Protein AF-A0A3M1BMQ0-F1 (afdb_monomer_lite)

Structure (mmCIF, N/CA/C/O backbone):
data_AF-A0A3M1BMQ0-F1
#
_entry.id   AF-A0A3M1BMQ0-F1
#
loop_
_atom_site.group_PDB
_atom_site.id
_atom_site.type_symbol
_atom_site.label_atom_id
_atom_site.label_alt_id
_atom_site.label_comp_id
_atom_site.label_asym_id
_atom_site.label_entity_id
_atom_site.label_seq_id
_atom_site.pdbx_PDB_ins_code
_atom_site.Cartn_x
_atom_site.Cartn_y
_atom_site.Cartn_z
_atom_site.occupancy
_atom_site.B_iso_or_equiv
_atom_site.auth_seq_id
_atom_site.auth_comp_id
_atom_site.auth_asym_id
_atom_site.auth_atom_id
_atom_site.pdbx_PDB_model_num
ATOM 1 N N . MET A 1 1 ? 42.749 -6.666 44.904 1.00 39.28 1 MET A N 1
ATOM 2 C CA . MET A 1 1 ? 41.463 -6.408 44.223 1.00 39.28 1 MET A CA 1
ATOM 3 C C . MET A 1 1 ? 41.597 -5.098 43.464 1.00 39.28 1 MET A C 1
ATOM 5 O O . MET A 1 1 ? 41.551 -4.049 44.085 1.00 39.28 1 MET A O 1
ATOM 9 N N . MET A 1 2 ? 41.859 -5.161 42.158 1.00 39.59 2 MET A N 1
ATOM 10 C CA . MET A 1 2 ? 41.906 -3.984 41.284 1.00 39.59 2 MET A CA 1
ATOM 11 C C . MET A 1 2 ? 40.585 -3.947 40.519 1.00 39.59 2 MET A C 1
ATOM 13 O O . MET A 1 2 ? 40.321 -4.835 39.707 1.00 39.59 2 MET A O 1
ATOM 17 N N . GLY A 1 3 ? 39.739 -2.966 40.830 1.00 41.56 3 GLY A N 1
ATOM 18 C CA . GLY A 1 3 ? 38.527 -2.698 40.068 1.00 41.56 3 GLY A CA 1
ATOM 19 C C . GLY A 1 3 ? 38.904 -2.276 38.652 1.00 41.56 3 GLY A C 1
ATOM 20 O O . GLY A 1 3 ? 39.664 -1.329 38.468 1.00 41.56 3 GLY A O 1
ATOM 21 N N . LYS A 1 4 ? 38.401 -2.997 37.649 1.00 43.66 4 LYS A N 1
ATOM 22 C CA . LYS A 1 4 ? 38.439 -2.536 36.263 1.00 43.66 4 LYS A CA 1
ATOM 23 C C . LYS A 1 4 ? 37.196 -1.685 36.035 1.00 43.66 4 LYS A C 1
ATOM 25 O O . LYS A 1 4 ? 36.095 -2.221 35.950 1.00 43.66 4 LYS A O 1
ATOM 30 N N . CYS A 1 5 ? 37.384 -0.371 35.952 1.00 38.00 5 CYS A N 1
ATOM 31 C CA . CYS A 1 5 ? 36.419 0.508 35.304 1.00 38.00 5 CYS A CA 1
ATOM 32 C C . CYS A 1 5 ? 36.259 0.036 33.855 1.00 38.00 5 CYS A C 1
ATOM 34 O O . CYS A 1 5 ? 37.230 0.001 33.101 1.00 38.00 5 CYS A O 1
ATOM 36 N N . VAL A 1 6 ? 35.047 -0.371 33.487 1.00 54.09 6 VAL A N 1
ATOM 37 C CA . VAL A 1 6 ? 34.669 -0.608 32.094 1.00 54.09 6 VAL A CA 1
ATOM 38 C C . VAL A 1 6 ? 34.033 0.683 31.595 1.00 54.09 6 VAL A C 1
ATOM 40 O O . VAL A 1 6 ? 32.865 0.953 31.863 1.00 54.09 6 VAL A O 1
ATOM 43 N N . GLU A 1 7 ? 34.813 1.498 30.889 1.00 48.25 7 GLU A N 1
ATOM 44 C CA . GLU A 1 7 ? 34.278 2.552 30.027 1.00 48.25 7 GLU A CA 1
ATOM 45 C C . GLU A 1 7 ? 33.704 1.898 28.770 1.00 48.25 7 GLU A C 1
ATOM 47 O O . GLU A 1 7 ? 34.435 1.536 27.851 1.00 48.25 7 GLU A O 1
ATOM 52 N N . ASN A 1 8 ? 32.382 1.743 28.717 1.00 45.22 8 ASN A N 1
ATOM 53 C CA . ASN A 1 8 ? 31.698 1.427 27.469 1.00 45.22 8 ASN A CA 1
ATOM 54 C C . ASN A 1 8 ? 31.171 2.718 26.845 1.00 45.22 8 ASN A C 1
ATOM 56 O O . ASN A 1 8 ? 30.048 3.154 27.097 1.00 45.22 8 ASN A O 1
ATOM 60 N N . ASN A 1 9 ? 32.014 3.296 25.990 1.00 47.31 9 ASN A N 1
ATOM 61 C CA . ASN A 1 9 ? 31.643 4.295 24.999 1.00 47.31 9 ASN A CA 1
ATOM 62 C C . ASN A 1 9 ? 30.520 3.755 24.100 1.00 47.31 9 ASN A C 1
ATOM 64 O O . ASN A 1 9 ? 30.759 2.938 23.213 1.00 47.31 9 ASN A O 1
ATOM 68 N N . ARG A 1 10 ? 29.293 4.249 24.285 1.00 45.72 10 ARG A N 1
ATOM 69 C CA . ARG A 1 10 ? 28.266 4.235 23.235 1.00 45.72 10 ARG A CA 1
ATOM 70 C C . ARG A 1 10 ? 28.007 5.656 22.772 1.00 45.72 10 ARG A C 1
ATOM 72 O O . ARG A 1 10 ? 27.037 6.293 23.162 1.00 45.72 10 ARG A O 1
ATOM 79 N N . THR A 1 11 ? 28.877 6.128 21.895 1.00 46.56 11 THR A N 1
ATOM 80 C CA . THR A 1 11 ? 28.560 7.207 20.966 1.00 46.56 11 THR A CA 1
ATOM 81 C C . THR A 1 11 ? 28.572 6.615 19.562 1.00 46.56 11 THR A C 1
ATOM 83 O O . THR A 1 11 ? 29.607 6.483 18.922 1.00 46.56 11 THR A O 1
ATOM 86 N N . SER A 1 12 ? 27.400 6.226 19.066 1.00 49.84 12 SER A N 1
ATOM 87 C CA . SER A 1 12 ? 27.196 5.978 17.637 1.00 49.84 12 SER A CA 1
ATOM 88 C C . SER A 1 12 ? 26.031 6.829 17.157 1.00 49.84 12 SER A C 1
ATOM 90 O O . SER A 1 12 ? 24.938 6.353 16.860 1.00 49.84 12 SER A O 1
ATOM 92 N N . THR A 1 13 ? 26.270 8.138 17.092 1.00 53.16 13 THR A N 1
ATOM 93 C CA . THR A 1 13 ? 25.425 9.065 16.342 1.00 53.16 13 THR A CA 1
ATOM 94 C C . THR A 1 13 ? 25.454 8.619 14.880 1.00 53.16 13 THR A C 1
ATOM 96 O O . THR A 1 13 ? 26.396 8.909 14.141 1.00 53.16 13 THR A O 1
ATOM 99 N N . GLY A 1 14 ? 24.461 7.823 14.485 1.00 52.59 14 GLY A N 1
ATOM 100 C CA . GLY A 1 14 ? 24.345 7.232 13.158 1.00 52.59 14 GLY A CA 1
ATOM 101 C C . GLY A 1 14 ? 24.090 8.300 12.104 1.00 52.59 14 GLY A C 1
ATOM 102 O O . GLY A 1 14 ? 22.945 8.610 11.786 1.00 52.59 14 GLY A O 1
ATOM 103 N N . LYS A 1 15 ? 25.156 8.870 11.537 1.00 64.06 15 LYS A N 1
ATOM 104 C CA . LYS A 1 15 ? 25.057 9.632 10.291 1.00 64.06 15 LYS A CA 1
ATOM 105 C C . LYS A 1 15 ? 24.651 8.660 9.183 1.00 64.06 15 LYS A C 1
ATOM 107 O O . LYS A 1 15 ? 25.427 7.776 8.830 1.00 64.06 15 LYS A O 1
ATOM 112 N N . ARG A 1 16 ? 23.443 8.813 8.631 1.00 73.62 16 ARG A N 1
ATOM 113 C CA . ARG A 1 16 ? 23.056 8.111 7.399 1.00 73.62 16 ARG A CA 1
ATOM 114 C C . ARG A 1 16 ? 23.941 8.622 6.263 1.00 73.62 16 ARG A C 1
ATOM 116 O O . ARG A 1 16 ? 23.936 9.816 5.971 1.00 73.62 16 ARG A O 1
ATOM 123 N N . ALA A 1 17 ? 24.718 7.730 5.655 1.00 78.94 17 ALA A N 1
ATOM 124 C CA . ALA A 1 17 ? 25.456 8.051 4.442 1.00 78.94 17 ALA A CA 1
ATOM 125 C C . ALA A 1 17 ? 24.452 8.351 3.318 1.00 78.94 17 ALA A C 1
ATOM 127 O O . ALA A 1 17 ? 23.505 7.593 3.112 1.00 78.94 17 ALA A O 1
ATOM 128 N N . ALA A 1 18 ? 24.639 9.465 2.611 1.00 83.31 18 ALA A N 1
ATOM 129 C CA . ALA A 1 18 ? 23.847 9.765 1.428 1.00 83.31 18 ALA A CA 1
ATOM 130 C C . ALA A 1 18 ? 24.252 8.803 0.303 1.00 83.31 18 ALA A C 1
ATOM 132 O O . ALA A 1 18 ? 25.426 8.730 -0.060 1.00 83.31 18 ALA A O 1
ATOM 133 N N . MET A 1 19 ? 23.287 8.065 -0.245 1.00 89.75 19 MET A N 1
ATOM 134 C CA . MET A 1 19 ? 23.500 7.264 -1.446 1.00 89.75 19 MET A CA 1
ATOM 135 C C . MET A 1 19 ? 23.317 8.162 -2.667 1.00 89.75 19 MET A C 1
ATOM 137 O O . MET A 1 19 ? 22.243 8.725 -2.872 1.00 89.75 19 MET A O 1
ATOM 141 N N . ILE A 1 20 ? 24.367 8.296 -3.472 1.00 91.94 20 ILE A N 1
ATOM 142 C CA . ILE A 1 20 ? 24.312 9.016 -4.744 1.00 91.94 20 ILE A CA 1
ATOM 143 C C . ILE A 1 20 ? 24.181 7.978 -5.852 1.00 91.94 20 ILE A C 1
ATOM 145 O O . ILE A 1 20 ? 24.995 7.062 -5.950 1.00 91.94 20 ILE A O 1
ATOM 149 N N . VAL A 1 21 ? 23.155 8.129 -6.686 1.00 92.19 21 VAL A N 1
ATOM 150 C CA . VAL A 1 21 ? 22.954 7.297 -7.874 1.00 92.19 21 VAL A CA 1
ATOM 151 C C . VAL A 1 21 ? 23.327 8.118 -9.102 1.00 92.19 21 VAL A C 1
ATOM 153 O O . VAL A 1 21 ? 22.817 9.222 -9.288 1.00 92.19 21 VAL A O 1
ATOM 156 N N . HIS A 1 22 ? 24.215 7.578 -9.936 1.00 94.00 22 HIS A N 1
ATOM 157 C CA . HIS A 1 22 ? 24.574 8.162 -11.224 1.00 94.00 22 HIS A CA 1
ATOM 158 C C . HIS A 1 22 ? 23.784 7.471 -12.337 1.00 94.00 22 HIS A C 1
ATOM 160 O O . HIS A 1 22 ? 23.763 6.242 -12.406 1.00 94.00 22 HIS A O 1
ATOM 166 N N . LEU A 1 23 ? 23.121 8.249 -13.192 1.00 91.12 23 LEU A N 1
ATOM 167 C CA . LEU A 1 23 ? 22.262 7.733 -14.257 1.00 91.12 23 LEU A CA 1
ATOM 168 C C . LEU A 1 23 ? 22.752 8.247 -15.611 1.00 91.12 23 LEU A C 1
ATOM 170 O O . LEU A 1 23 ? 22.725 9.448 -15.864 1.00 91.12 23 LEU A O 1
ATOM 174 N N . GLU A 1 24 ? 23.126 7.330 -16.501 1.00 91.06 24 GLU A N 1
ATOM 175 C CA . GLU A 1 24 ? 23.437 7.629 -17.900 1.00 91.06 24 GLU A CA 1
ATOM 176 C C . GLU A 1 24 ? 22.620 6.729 -18.823 1.00 91.06 24 GLU A C 1
ATOM 178 O O . GLU A 1 24 ? 22.450 5.535 -18.571 1.00 91.06 24 GLU A O 1
ATOM 183 N N . LYS A 1 25 ? 22.100 7.300 -19.913 1.00 89.25 25 LYS A N 1
ATOM 184 C CA . LYS A 1 25 ? 21.385 6.545 -20.943 1.00 89.25 25 LYS A CA 1
ATOM 185 C C . LYS A 1 25 ? 21.576 7.192 -22.310 1.00 89.25 25 LYS A C 1
ATOM 187 O O . LYS A 1 25 ? 21.254 8.365 -22.483 1.00 89.25 25 LYS A O 1
ATOM 192 N N . ALA A 1 26 ? 22.025 6.405 -23.291 1.00 89.75 26 ALA A N 1
ATOM 193 C CA . ALA A 1 26 ? 22.246 6.874 -24.662 1.00 89.75 26 ALA A CA 1
ATOM 194 C C . ALA A 1 26 ? 20.950 7.359 -25.349 1.00 89.75 26 ALA A C 1
ATOM 196 O O . ALA A 1 26 ? 20.939 8.399 -26.000 1.00 89.75 26 ALA A O 1
ATOM 197 N N . HIS A 1 27 ? 19.833 6.644 -25.158 1.00 88.75 27 HIS A N 1
ATOM 198 C CA . HIS A 1 27 ? 18.526 6.989 -25.733 1.00 88.75 27 HIS A CA 1
ATOM 199 C C . HIS A 1 27 ? 17.549 7.500 -24.669 1.00 88.75 27 HIS A C 1
ATOM 201 O O . HIS A 1 27 ? 17.136 6.751 -23.784 1.00 88.75 27 HIS A O 1
ATOM 207 N N . LYS A 1 28 ? 17.122 8.762 -24.774 1.00 86.69 28 LYS A N 1
ATOM 208 C CA . LYS A 1 28 ? 16.336 9.443 -23.726 1.00 86.69 28 LYS A CA 1
ATOM 209 C C . LYS A 1 28 ? 14.862 9.037 -23.648 1.00 86.69 28 LYS A C 1
ATOM 211 O O . LYS A 1 28 ? 14.237 9.240 -22.615 1.00 86.69 28 LYS A O 1
ATOM 216 N N . THR A 1 29 ? 14.315 8.420 -24.690 1.00 92.06 29 THR A N 1
ATOM 217 C CA . THR A 1 29 ? 12.926 7.943 -24.677 1.00 92.06 29 T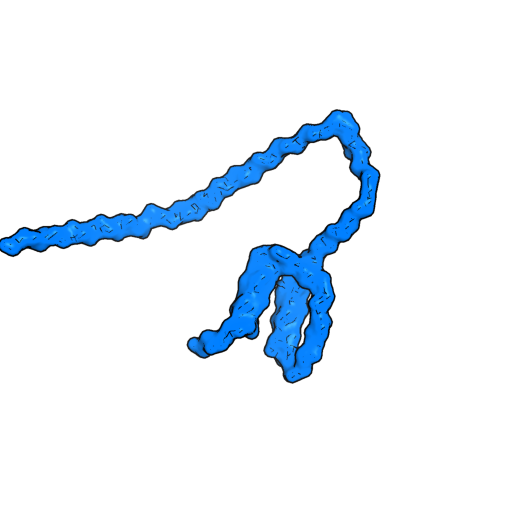HR A CA 1
ATOM 218 C C . THR A 1 29 ? 12.822 6.632 -23.895 1.00 92.06 29 THR A C 1
ATOM 220 O O . THR A 1 29 ? 13.601 5.702 -24.124 1.00 92.06 29 THR A O 1
ATOM 223 N N . ILE A 1 30 ? 11.881 6.550 -22.953 1.00 91.50 30 ILE A N 1
ATOM 224 C CA . ILE A 1 30 ? 11.509 5.318 -22.243 1.00 91.50 30 ILE A CA 1
ATOM 225 C C . ILE A 1 30 ? 10.069 5.000 -22.636 1.00 91.50 30 ILE A C 1
ATOM 227 O O . ILE A 1 30 ? 9.180 5.807 -22.391 1.00 91.50 30 ILE A O 1
ATOM 231 N N . ASN A 1 31 ? 9.858 3.833 -23.243 1.00 93.75 31 ASN A N 1
ATOM 232 C CA . ASN A 1 31 ? 8.537 3.332 -23.607 1.00 93.75 31 ASN A CA 1
ATOM 233 C C . ASN A 1 31 ? 8.298 2.023 -22.854 1.00 93.75 31 ASN A C 1
ATOM 235 O O . ASN A 1 31 ? 9.136 1.124 -22.911 1.00 93.75 31 ASN A O 1
ATOM 239 N N . GLY A 1 32 ? 7.174 1.923 -22.154 1.00 92.81 32 GLY A N 1
ATOM 240 C CA . GLY A 1 32 ? 6.800 0.744 -21.383 1.00 92.81 32 GLY A CA 1
ATOM 241 C C . GLY A 1 32 ? 5.656 1.052 -20.426 1.00 92.81 32 GLY A C 1
ATOM 242 O O . GLY A 1 32 ? 5.367 2.216 -20.151 1.00 92.81 32 GLY A O 1
ATOM 243 N N . ALA A 1 33 ? 5.014 0.004 -19.924 1.00 96.38 33 ALA A N 1
ATOM 244 C CA . ALA A 1 33 ? 4.054 0.097 -18.835 1.00 96.38 33 ALA A CA 1
ATOM 245 C C . ALA A 1 33 ? 4.724 -0.375 -17.544 1.00 96.38 33 ALA A C 1
ATOM 247 O O . ALA A 1 33 ? 5.456 -1.364 -17.544 1.00 96.38 33 ALA A O 1
ATOM 248 N N . ILE A 1 34 ? 4.464 0.332 -16.451 1.00 95.56 34 ILE A N 1
ATOM 249 C CA . ILE A 1 34 ? 4.872 -0.073 -15.109 1.00 95.56 34 ILE A CA 1
ATOM 250 C C . ILE A 1 34 ? 3.658 0.001 -14.194 1.00 95.56 34 ILE A C 1
ATOM 252 O O . ILE A 1 34 ? 2.792 0.858 -14.371 1.00 95.56 34 ILE A O 1
ATOM 256 N N . HIS A 1 35 ? 3.620 -0.875 -13.200 1.00 94.06 35 HIS A N 1
ATOM 257 C CA . HIS A 1 35 ? 2.718 -0.718 -12.072 1.00 94.06 35 HIS A CA 1
ATOM 258 C C . HIS A 1 35 ? 3.484 -0.040 -10.950 1.00 94.06 35 HIS A C 1
ATOM 260 O O . HIS A 1 35 ? 4.515 -0.535 -10.498 1.00 94.06 35 HIS A O 1
ATOM 266 N N . LEU A 1 36 ? 2.997 1.130 -10.554 1.00 93.94 36 LEU A N 1
ATOM 267 C CA . LEU A 1 36 ? 3.512 1.820 -9.386 1.00 93.94 36 LEU A CA 1
ATOM 268 C C . LEU A 1 36 ? 2.950 1.164 -8.135 1.00 93.94 36 LEU A C 1
ATOM 270 O O . LEU A 1 36 ? 1.818 0.686 -8.136 1.00 93.94 36 LEU A O 1
ATOM 274 N N . ASP A 1 37 ? 3.750 1.176 -7.083 1.00 94.00 37 ASP A N 1
ATOM 275 C CA . ASP A 1 37 ? 3.342 0.726 -5.761 1.00 94.00 37 ASP A CA 1
ATOM 276 C C . ASP A 1 37 ? 2.239 1.626 -5.164 1.00 94.00 37 ASP A C 1
ATOM 278 O O . ASP A 1 37 ? 1.931 2.708 -5.683 1.00 94.00 37 ASP A O 1
ATOM 282 N N . GLY A 1 38 ? 1.637 1.177 -4.066 1.00 95.25 38 GLY A N 1
ATOM 283 C CA . GLY A 1 38 ? 0.677 1.942 -3.287 1.00 95.25 38 GLY A CA 1
ATOM 284 C C . GLY A 1 38 ? 1.224 3.281 -2.806 1.00 95.25 38 GLY A C 1
ATOM 285 O O . GLY A 1 38 ? 2.414 3.461 -2.551 1.00 95.25 38 GLY A O 1
ATOM 286 N N . SER A 1 39 ? 0.335 4.256 -2.614 1.00 97.50 39 SER A N 1
ATOM 287 C CA . SER A 1 39 ? 0.733 5.530 -2.012 1.00 97.50 39 SER A CA 1
ATOM 288 C C . SER A 1 39 ? 0.991 5.354 -0.517 1.00 97.50 39 SER A C 1
ATOM 290 O O . SER A 1 39 ? 0.096 4.949 0.226 1.00 97.50 39 SER A O 1
ATOM 292 N N . LYS A 1 40 ? 2.188 5.731 -0.055 1.00 96.81 40 LYS A N 1
ATOM 293 C CA . LYS A 1 40 ? 2.586 5.694 1.363 1.00 96.81 40 LYS A CA 1
ATOM 294 C C . LYS A 1 40 ? 1.600 6.408 2.286 1.00 96.81 40 LYS A C 1
ATOM 296 O O . LYS A 1 40 ? 1.175 5.856 3.294 1.00 96.81 40 LYS A O 1
ATOM 301 N N . SER A 1 41 ? 1.213 7.639 1.953 1.00 98.06 41 SER A N 1
ATOM 302 C CA . SER A 1 41 ? 0.322 8.428 2.812 1.00 98.06 41 SER A CA 1
ATOM 303 C C . SER A 1 41 ? -1.110 7.893 2.817 1.00 98.06 41 SER A C 1
ATOM 305 O O . SER A 1 41 ? -1.758 7.937 3.858 1.00 98.06 41 SER A O 1
ATOM 307 N N . ILE A 1 42 ? -1.596 7.366 1.689 1.00 98.06 42 ILE A N 1
ATOM 308 C CA . ILE A 1 42 ? -2.926 6.745 1.607 1.00 98.06 42 ILE A CA 1
ATOM 309 C C . ILE A 1 42 ? -2.937 5.435 2.393 1.00 98.06 42 ILE A C 1
ATOM 311 O O . ILE A 1 42 ? -3.809 5.246 3.234 1.00 98.06 42 ILE A O 1
ATOM 315 N N . SER A 1 43 ? -1.928 4.590 2.186 1.00 98.44 43 SER A N 1
ATOM 316 C CA . SER A 1 43 ? -1.779 3.306 2.877 1.00 98.44 43 SER A CA 1
ATOM 317 C C . SER A 1 43 ? -1.763 3.495 4.388 1.00 98.44 43 SER A C 1
ATOM 319 O O . SER A 1 43 ? -2.554 2.882 5.097 1.00 98.44 43 SER A O 1
ATOM 321 N N . ASN A 1 44 ? -0.942 4.425 4.885 1.00 98.38 44 ASN A N 1
ATOM 322 C CA . ASN A 1 44 ? -0.866 4.692 6.319 1.00 98.38 44 ASN A CA 1
ATOM 323 C C . ASN A 1 44 ? -2.196 5.210 6.884 1.00 98.38 44 ASN A C 1
ATOM 325 O O . ASN A 1 44 ? -2.607 4.784 7.959 1.00 98.38 44 ASN A O 1
ATOM 329 N N . ARG A 1 45 ? -2.891 6.102 6.164 1.00 98.31 45 ARG A N 1
ATOM 330 C CA . ARG A 1 45 ? -4.201 6.617 6.598 1.00 98.31 45 ARG A CA 1
ATOM 331 C C . ARG A 1 45 ? -5.249 5.514 6.665 1.00 98.31 45 ARG A C 1
ATOM 333 O O . ARG A 1 45 ? -5.977 5.439 7.645 1.00 98.31 45 ARG A O 1
ATOM 340 N N . VAL A 1 46 ? -5.328 4.669 5.642 1.00 98.12 46 VAL A N 1
ATOM 341 C CA . VAL A 1 46 ? -6.371 3.645 5.556 1.00 98.12 46 VAL A CA 1
ATOM 342 C C . VAL A 1 46 ? -6.135 2.508 6.561 1.00 98.12 46 VAL A C 1
ATOM 344 O O . VAL A 1 46 ? -7.096 2.005 7.130 1.00 98.12 46 VAL A O 1
ATOM 347 N N . LEU A 1 47 ? -4.871 2.192 6.879 1.00 97.88 47 LEU A N 1
ATOM 348 C CA . LEU A 1 47 ? -4.507 1.279 7.970 1.00 97.88 47 LEU A CA 1
ATOM 349 C C . LEU A 1 47 ? -4.977 1.789 9.338 1.00 97.88 47 LEU A C 1
ATOM 351 O O . LEU A 1 47 ? -5.534 1.018 10.113 1.00 97.88 47 LEU A O 1
ATOM 355 N N . ILE A 1 48 ? -4.792 3.085 9.617 1.00 97.94 48 ILE A N 1
ATOM 356 C CA . ILE A 1 48 ? -5.276 3.709 10.859 1.00 97.94 48 ILE A CA 1
ATOM 357 C C . ILE A 1 48 ? -6.804 3.680 10.912 1.00 97.94 48 ILE A C 1
ATOM 359 O O . ILE A 1 48 ? -7.367 3.322 11.938 1.00 97.94 48 ILE A O 1
ATOM 363 N N . ILE A 1 49 ? -7.478 4.030 9.811 1.00 98.00 49 ILE A N 1
ATOM 364 C CA . ILE A 1 49 ? -8.945 3.985 9.740 1.00 98.00 49 ILE A CA 1
ATOM 365 C C . ILE A 1 49 ? -9.446 2.573 10.055 1.00 98.00 49 ILE A C 1
ATOM 367 O O . ILE A 1 49 ? -10.321 2.425 10.899 1.00 98.00 49 ILE A O 1
ATOM 371 N N . ARG A 1 50 ? -8.851 1.543 9.443 1.00 97.44 50 ARG A N 1
ATOM 372 C CA . ARG A 1 50 ? -9.218 0.143 9.678 1.00 97.44 50 ARG A CA 1
ATOM 373 C C . ARG A 1 5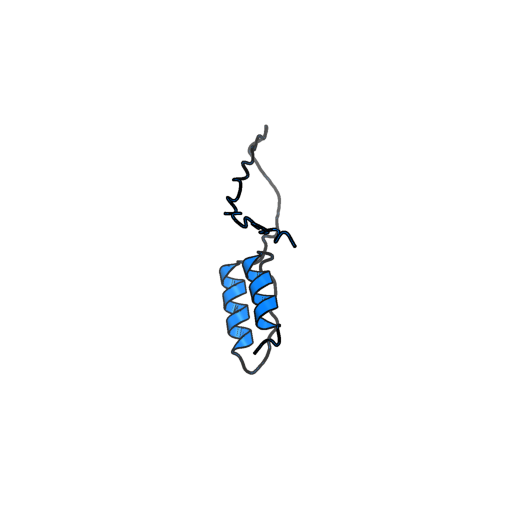0 ? -9.056 -0.281 11.134 1.00 97.44 50 ARG A C 1
ATOM 375 O O . ARG A 1 50 ? -9.946 -0.922 11.665 1.00 97.44 50 ARG A O 1
ATOM 382 N N . ALA A 1 51 ? -7.972 0.132 11.789 1.00 96.12 51 ALA A N 1
ATOM 383 C CA . ALA A 1 51 ? -7.744 -0.166 13.204 1.00 96.12 51 ALA A CA 1
ATOM 384 C C . ALA A 1 51 ? -8.751 0.514 14.153 1.00 96.12 51 ALA A C 1
ATOM 386 O O . ALA A 1 51 ? -8.940 0.057 15.275 1.00 96.12 51 ALA A O 1
ATOM 387 N N . LEU A 1 52 ? -9.375 1.616 13.726 1.00 96.75 52 LEU A N 1
ATOM 388 C CA . LEU A 1 52 ? -10.365 2.356 14.516 1.00 96.75 52 LEU A CA 1
ATOM 389 C C . LEU A 1 52 ? -11.811 1.944 14.208 1.00 96.75 52 LEU A C 1
ATOM 391 O O . LEU A 1 52 ? -12.722 2.305 14.954 1.00 96.75 52 LEU A O 1
ATOM 395 N N .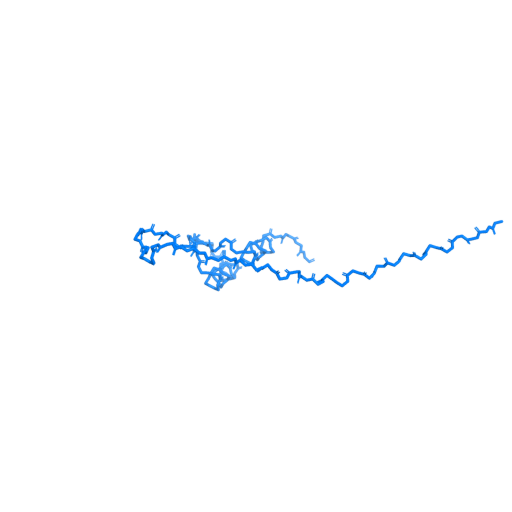 CYS A 1 53 ? -12.039 1.240 13.101 1.00 96.94 53 CYS A N 1
ATOM 396 C CA . CYS A 1 53 ? -13.351 0.729 12.739 1.00 96.94 53 CYS A CA 1
ATOM 397 C C . CYS A 1 53 ? -13.677 -0.541 13.544 1.00 96.94 53 CYS A C 1
ATOM 399 O O . CYS A 1 53 ? -12.790 -1.356 13.785 1.00 96.94 53 CYS A O 1
ATOM 401 N N . PRO A 1 54 ? -14.946 -0.736 13.948 1.00 94.00 54 PRO A N 1
ATOM 402 C CA . PRO A 1 54 ? -15.364 -1.963 14.624 1.00 94.00 54 PRO A CA 1
ATOM 403 C C . PRO A 1 54 ? -15.328 -3.179 13.689 1.00 94.00 54 PRO A C 1
ATOM 405 O O . PRO A 1 54 ? -15.066 -4.290 14.142 1.00 94.00 54 PRO A O 1
ATOM 408 N N . ASP A 1 55 ? -15.577 -2.952 12.397 1.00 96.12 55 ASP A N 1
ATOM 409 C CA . ASP A 1 55 ? -15.553 -3.974 11.358 1.00 96.12 55 ASP A CA 1
ATOM 410 C C . ASP A 1 55 ? -14.277 -3.855 10.524 1.00 96.12 55 ASP A C 1
ATOM 412 O O . ASP A 1 55 ? -13.883 -2.759 10.106 1.00 96.12 55 ASP A O 1
ATOM 416 N N . ASP A 1 56 ? -13.660 -5.002 10.244 1.00 94.94 56 ASP A N 1
ATOM 417 C CA . ASP A 1 56 ? -12.496 -5.082 9.371 1.00 94.94 56 ASP A CA 1
ATOM 418 C C . ASP A 1 56 ? -12.900 -4.996 7.886 1.00 94.94 56 ASP A C 1
ATOM 420 O O . ASP A 1 56 ? -14.006 -5.377 7.491 1.00 94.94 56 ASP A O 1
ATOM 424 N N . PHE A 1 57 ? -11.990 -4.506 7.042 1.00 97.00 57 PHE A N 1
ATOM 425 C CA . PHE A 1 57 ? -12.196 -4.420 5.596 1.00 97.00 57 PHE A CA 1
ATOM 426 C C . PHE A 1 57 ? -10.904 -4.673 4.799 1.00 97.00 57 PHE A C 1
ATOM 428 O O . PHE A 1 57 ? -9.801 -4.324 5.242 1.00 97.00 57 PHE A O 1
ATOM 435 N N . PRO A 1 58 ? -11.008 -5.274 3.595 1.00 96.75 58 PRO A N 1
ATOM 436 C CA . PRO A 1 58 ? -9.845 -5.523 2.757 1.00 96.75 58 PRO A CA 1
ATOM 437 C C . PRO A 1 58 ? -9.235 -4.204 2.272 1.00 96.75 58 PRO A C 1
ATOM 439 O O . PRO A 1 58 ? -9.943 -3.275 1.884 1.00 96.75 58 PRO A O 1
ATOM 442 N N . ILE A 1 59 ? -7.903 -4.138 2.279 1.00 95.88 59 ILE A N 1
ATOM 443 C CA . ILE A 1 59 ? -7.146 -3.038 1.685 1.00 95.88 59 ILE A CA 1
ATOM 444 C C . ILE A 1 59 ? -6.212 -3.630 0.638 1.00 95.88 59 ILE A C 1
ATOM 446 O O . ILE A 1 59 ? -5.275 -4.353 0.978 1.00 95.88 59 ILE A O 1
ATOM 450 N N . ASP A 1 60 ? -6.440 -3.266 -0.617 1.00 95.31 60 ASP A N 1
ATOM 451 C CA . ASP A 1 60 ? -5.577 -3.649 -1.726 1.00 95.31 60 ASP A CA 1
ATOM 452 C C . ASP A 1 60 ? -4.515 -2.579 -2.001 1.00 95.31 60 ASP A C 1
ATOM 454 O O . ASP A 1 60 ? -4.704 -1.393 -1.718 1.00 95.31 60 ASP A O 1
ATOM 458 N N . HIS A 1 61 ? -3.399 -3.002 -2.603 1.00 95.69 61 HIS A N 1
ATOM 459 C CA . HIS A 1 61 ? -2.348 -2.108 -3.107 1.00 95.69 61 HIS A CA 1
ATOM 460 C C . HIS A 1 61 ? -1.734 -1.194 -2.028 1.00 95.69 61 HIS A C 1
ATOM 462 O O . HIS A 1 61 ? -1.519 0.002 -2.244 1.00 95.69 61 HIS A O 1
ATOM 468 N N . LEU A 1 62 ? -1.465 -1.759 -0.843 1.00 96.19 62 LEU A N 1
ATOM 469 C CA . LEU A 1 62 ? -0.704 -1.089 0.214 1.00 96.19 62 LEU A CA 1
ATOM 470 C C . LEU A 1 62 ? 0.732 -0.811 -0.242 1.00 96.19 62 LEU A C 1
ATOM 472 O O . LEU A 1 62 ? 1.384 -1.660 -0.838 1.00 96.19 62 LEU A O 1
ATOM 476 N N . SER A 1 63 ? 1.232 0.367 0.118 1.00 97.62 63 SER A N 1
ATOM 477 C CA . SER A 1 63 ? 2.618 0.786 -0.089 1.00 97.62 63 SER A CA 1
ATOM 478 C C . SER A 1 63 ? 3.598 -0.179 0.579 1.00 97.62 63 SER A C 1
ATOM 480 O O . SER A 1 63 ? 3.502 -0.449 1.778 1.00 97.62 63 SER A O 1
ATOM 482 N N . GLY A 1 64 ? 4.612 -0.612 -0.162 1.00 95.94 64 GLY A N 1
ATOM 483 C CA . GLY A 1 64 ? 5.756 -1.379 0.324 1.00 95.94 64 GLY A CA 1
ATOM 484 C C . GLY A 1 64 ? 6.792 -0.549 1.089 1.00 95.94 64 GLY A C 1
ATOM 485 O O . GLY A 1 64 ? 7.849 -1.067 1.441 1.00 95.94 64 GLY A O 1
ATOM 486 N N . SER A 1 65 ? 6.529 0.736 1.350 1.00 97.19 65 SER A N 1
ATOM 487 C CA . SER A 1 65 ? 7.449 1.601 2.097 1.00 97.19 65 SER A CA 1
ATOM 488 C C . SER A 1 65 ? 7.664 1.143 3.545 1.00 97.19 65 SER A C 1
ATOM 490 O O . SER A 1 65 ? 6.718 0.697 4.200 1.00 97.19 65 SER A O 1
ATOM 492 N N . ASP A 1 66 ? 8.865 1.386 4.078 1.00 97.06 66 ASP A N 1
ATOM 493 C CA . ASP A 1 66 ? 9.233 1.073 5.469 1.00 97.06 66 ASP A CA 1
ATOM 494 C C . ASP A 1 66 ? 8.237 1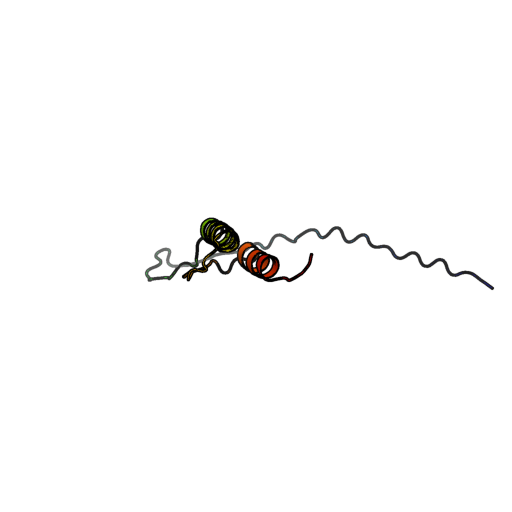.644 6.489 1.00 97.06 66 ASP A C 1
ATOM 496 O O . ASP A 1 66 ? 7.856 0.951 7.432 1.00 97.06 66 ASP A O 1
ATOM 500 N N . ASP A 1 67 ? 7.758 2.874 6.270 1.00 96.19 67 ASP A N 1
ATOM 501 C CA . ASP A 1 67 ? 6.766 3.520 7.139 1.00 96.19 67 ASP A CA 1
ATOM 502 C C . ASP A 1 67 ? 5.463 2.705 7.215 1.00 96.19 67 ASP A C 1
ATOM 504 O O . ASP A 1 67 ? 4.908 2.504 8.293 1.00 96.19 67 ASP A O 1
ATOM 508 N N . THR A 1 68 ? 4.973 2.218 6.071 1.00 97.75 68 THR A N 1
ATOM 509 C CA . THR A 1 68 ? 3.735 1.427 5.981 1.00 97.75 68 THR A CA 1
ATOM 510 C C . THR A 1 68 ? 3.908 0.040 6.590 1.00 97.75 68 THR A C 1
ATOM 512 O O . THR A 1 68 ? 3.006 -0.450 7.268 1.00 97.75 68 THR A O 1
ATOM 515 N N . ARG A 1 69 ? 5.066 -0.601 6.401 1.00 96.94 69 ARG A N 1
ATOM 516 C CA . ARG A 1 69 ? 5.367 -1.896 7.028 1.00 96.94 69 ARG A CA 1
ATOM 517 C C . ARG A 1 69 ? 5.483 -1.775 8.546 1.00 96.94 69 ARG A C 1
ATOM 519 O O . ARG A 1 69 ? 4.910 -2.592 9.259 1.00 96.94 69 ARG A O 1
ATOM 526 N N . THR A 1 70 ? 6.175 -0.743 9.023 1.00 97.38 70 THR 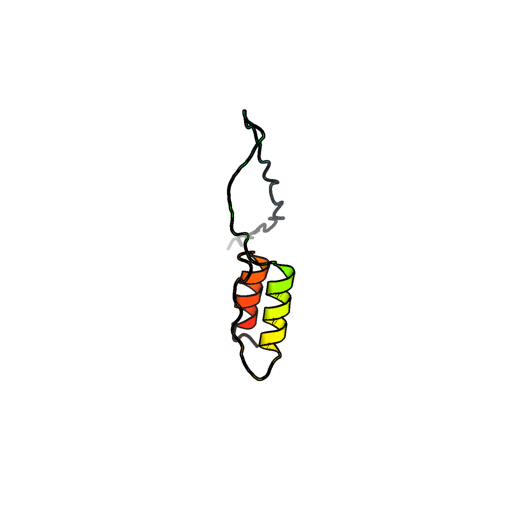A N 1
ATOM 527 C CA . THR A 1 70 ? 6.342 -0.474 10.457 1.00 97.38 70 THR A CA 1
ATOM 528 C C . THR A 1 70 ? 4.989 -0.216 11.109 1.00 97.38 70 THR A C 1
ATOM 530 O O . THR A 1 70 ? 4.676 -0.814 12.131 1.00 97.38 70 THR A O 1
ATOM 533 N N . LEU A 1 71 ? 4.143 0.612 10.488 1.00 97.44 71 LEU A N 1
ATOM 534 C CA . LEU A 1 71 ? 2.803 0.885 10.999 1.00 97.44 71 LEU A CA 1
ATOM 535 C C . LEU A 1 71 ? 1.939 -0.381 11.080 1.00 97.44 71 LEU A C 1
ATOM 537 O O . LEU A 1 71 ? 1.270 -0.583 12.084 1.00 97.44 71 LEU A O 1
ATOM 541 N N . GLN A 1 72 ? 1.968 -1.249 10.064 1.00 96.25 72 GLN A N 1
ATOM 542 C CA . GLN A 1 72 ? 1.246 -2.528 10.118 1.00 96.25 72 GLN A CA 1
ATOM 543 C C . GLN A 1 72 ? 1.702 -3.395 11.292 1.00 96.25 72 GLN A C 1
ATOM 545 O O . GLN A 1 72 ? 0.867 -3.969 11.982 1.00 96.25 72 GLN A O 1
ATOM 550 N N . GLN A 1 73 ? 3.014 -3.470 11.529 1.00 95.94 73 GLN A N 1
ATOM 551 C CA . GLN A 1 73 ? 3.572 -4.229 12.646 1.00 95.94 73 GLN A CA 1
ATOM 552 C C . GLN A 1 73 ? 3.123 -3.661 13.994 1.00 95.94 73 GLN A C 1
ATOM 554 O O . GLN A 1 73 ? 2.687 -4.431 14.838 1.00 95.94 73 GLN A O 1
ATOM 559 N N . LEU A 1 74 ? 3.161 -2.336 14.161 1.00 96.31 74 LEU A N 1
ATOM 560 C CA . LEU A 1 74 ? 2.721 -1.659 15.386 1.00 96.31 74 LEU A CA 1
ATOM 561 C C . LEU A 1 74 ? 1.221 -1.830 15.651 1.00 96.31 74 LEU A C 1
ATOM 563 O O . LEU A 1 74 ? 0.813 -2.042 16.782 1.00 96.31 74 LEU A O 1
ATOM 567 N N . LEU A 1 75 ? 0.386 -1.758 14.612 1.00 94.94 75 LEU A N 1
ATOM 568 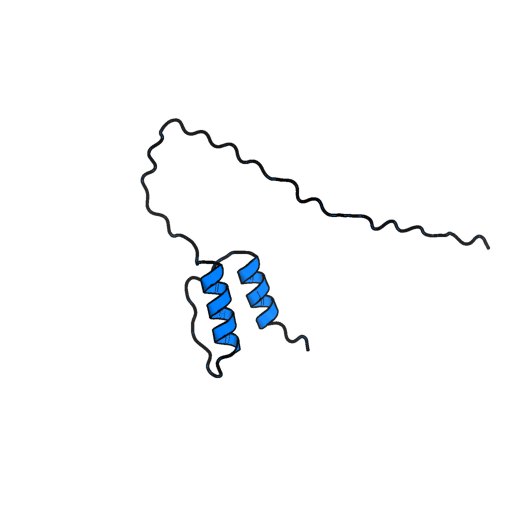C CA . LEU A 1 75 ? -1.056 -1.984 14.757 1.00 94.94 75 LEU A CA 1
ATOM 569 C C . LEU A 1 75 ? -1.402 -3.453 15.040 1.00 94.94 75 LEU A C 1
ATOM 571 O O . LEU A 1 75 ? -2.509 -3.731 15.484 1.00 94.94 75 LEU A O 1
ATOM 575 N N . SER A 1 76 ? -0.482 -4.380 14.757 1.00 90.75 76 SER A N 1
ATOM 576 C CA . SER A 1 76 ? -0.671 -5.821 14.976 1.00 90.75 76 SER A CA 1
ATOM 577 C C . SER A 1 76 ? 0.045 -6.339 16.227 1.00 90.75 76 SER A C 1
ATOM 579 O O . SER A 1 76 ? -0.071 -7.522 16.535 1.00 90.75 76 SER A O 1
ATOM 581 N N . SER A 1 77 ? 0.837 -5.510 16.913 1.00 90.38 77 SER A N 1
ATOM 582 C CA . SER A 1 77 ? 1.536 -5.907 18.135 1.00 90.38 77 SER A CA 1
ATOM 583 C C . SER A 1 77 ? 0.611 -5.804 19.343 1.00 90.38 77 SER A C 1
ATOM 585 O O . SER A 1 77 ? -0.053 -4.790 19.524 1.00 90.38 77 SER A O 1
ATOM 587 N N . GLU A 1 78 ? 0.621 -6.829 20.191 1.00 68.06 78 GLU A N 1
ATOM 588 C CA . GLU A 1 78 ? -0.178 -6.924 21.422 1.00 68.06 78 GLU A CA 1
ATOM 589 C C . GLU A 1 78 ? 0.512 -6.272 22.641 1.00 68.06 78 GLU A C 1
ATOM 591 O O . GLU A 1 78 ? 0.318 -6.717 23.769 1.00 68.06 78 GLU A O 1
ATOM 596 N N . GLU A 1 79 ? 1.364 -5.261 22.442 1.00 61.19 79 GLU A N 1
ATOM 597 C CA . GLU A 1 79 ? 2.021 -4.579 23.567 1.00 61.19 79 GLU A CA 1
ATOM 598 C C . GLU A 1 79 ? 1.136 -3.443 24.112 1.00 61.19 79 GLU A C 1
ATOM 600 O O . GLU A 1 79 ? 0.855 -2.473 23.404 1.00 61.19 79 GLU A O 1
ATOM 605 N N . GLU A 1 80 ? 0.693 -3.620 25.365 1.00 47.06 80 GLU A N 1
ATOM 606 C CA . GLU A 1 80 ? -0.013 -2.652 26.228 1.00 47.06 80 GLU A CA 1
ATOM 607 C C . GLU A 1 80 ? 0.941 -1.604 26.829 1.00 47.06 80 GLU A C 1
ATOM 609 O O . GLU A 1 80 ? 2.042 -1.988 27.297 1.00 47.06 80 GLU A O 1
#

Radius of gyration: 22.75 Å; chains: 1; bounding box: 58×17×70 Å

Secondary structure (DSSP, 8-state):
---------------PPPPP-----S--------PPPPPHHHHHHHHHHHHHSSS-----S---SHHHHHHHHHHH----

Foldseek 3Di:
DDDDDDPDDDDDPPDDDDDDDDDDDPDPDDDDDDDDAADAVVLLVVLVVQLPDPDHDDDPRHGPDPSNVVSVVVSPDPDD

Sequence (80 aa):
MMGKCVENNRTSTGKRAAMIVHLEKAHKTINGAIHLDGSKSISNRVLIIRALCPDDFPIDHLSGSDDTRTLQQLLSSEEE

pLDDT: mean 84.12, std 19.65, range [38.0, 98.44]